Protein AF-A0A7S2T0C3-F1 (afdb_monomer)

Organism: NCBI:txid1764295

Structure (mmCIF, N/CA/C/O backbone):
data_AF-A0A7S2T0C3-F1
#
_entry.id   AF-A0A7S2T0C3-F1
#
loop_
_atom_site.group_PDB
_atom_site.id
_atom_site.type_symbol
_atom_site.label_atom_id
_atom_site.label_alt_id
_atom_site.label_comp_id
_atom_site.label_asym_id
_atom_site.label_entity_id
_atom_site.label_seq_id
_atom_site.pdbx_PDB_ins_code
_atom_site.Cartn_x
_atom_site.Cartn_y
_atom_site.Cartn_z
_atom_site.occupancy
_atom_site.B_iso_or_equiv
_atom_site.auth_seq_id
_atom_site.auth_comp_id
_atom_site.auth_asym_id
_atom_site.auth_atom_id
_atom_site.pdbx_PDB_model_num
ATO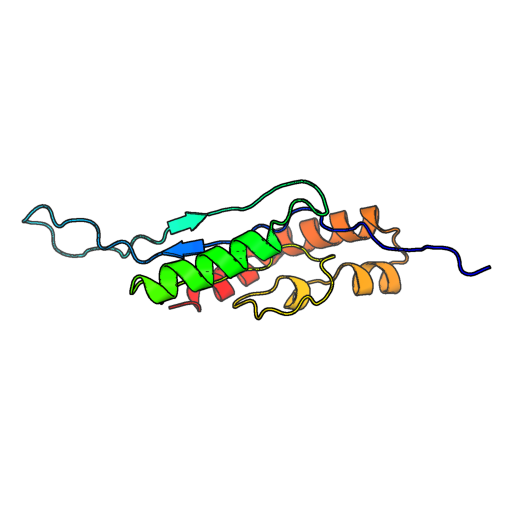M 1 N N . GLY A 1 1 ? 31.437 -11.012 -5.392 1.00 31.27 1 GLY A N 1
ATOM 2 C CA . GLY A 1 1 ? 30.949 -10.700 -4.034 1.00 31.27 1 GLY A CA 1
ATOM 3 C C . GLY A 1 1 ? 29.474 -10.400 -4.142 1.00 31.27 1 GLY A C 1
ATOM 4 O O . GLY A 1 1 ? 29.108 -9.850 -5.174 1.00 31.27 1 GLY A O 1
ATOM 5 N N . PRO A 1 2 ? 28.621 -10.808 -3.191 1.00 35.78 2 PRO A N 1
ATOM 6 C CA . PRO A 1 2 ? 27.202 -10.545 -3.326 1.00 35.78 2 PRO A CA 1
ATOM 7 C C . PRO A 1 2 ? 26.996 -9.053 -3.085 1.00 35.78 2 PRO A C 1
ATOM 9 O O . PRO A 1 2 ? 27.276 -8.529 -2.005 1.00 35.78 2 PRO A O 1
ATOM 12 N N . ASP A 1 3 ? 26.615 -8.374 -4.156 1.00 38.12 3 ASP A N 1
ATOM 13 C CA . ASP A 1 3 ? 26.244 -6.976 -4.136 1.00 38.12 3 ASP A CA 1
ATOM 14 C C . ASP A 1 3 ? 24.972 -6.834 -3.294 1.00 38.12 3 ASP A C 1
ATOM 16 O O . ASP A 1 3 ? 24.018 -7.606 -3.437 1.00 38.12 3 ASP A O 1
ATOM 20 N N . ARG A 1 4 ? 24.996 -5.893 -2.352 1.00 38.12 4 ARG A N 1
ATOM 21 C CA . ARG A 1 4 ? 23.899 -5.611 -1.424 1.00 38.12 4 ARG A CA 1
ATOM 22 C C . ARG A 1 4 ? 22.820 -4.837 -2.180 1.00 38.12 4 ARG A C 1
ATOM 24 O O . ARG A 1 4 ? 22.704 -3.626 -2.036 1.00 38.12 4 ARG A O 1
ATOM 31 N N . GLY A 1 5 ? 22.064 -5.531 -3.020 1.00 38.34 5 GLY A N 1
ATOM 32 C CA . GLY A 1 5 ? 20.936 -4.963 -3.746 1.00 38.34 5 GLY A CA 1
ATOM 33 C C . GLY A 1 5 ? 19.638 -5.108 -2.959 1.00 38.34 5 GLY A C 1
ATOM 34 O O . GLY A 1 5 ? 19.255 -6.223 -2.628 1.00 38.34 5 GLY A O 1
ATOM 35 N N . LEU A 1 6 ? 18.948 -3.979 -2.762 1.00 38.69 6 LEU A N 1
ATOM 36 C CA . LEU A 1 6 ? 17.523 -3.860 -2.405 1.00 38.69 6 LEU A CA 1
ATOM 37 C C . LEU A 1 6 ? 17.173 -3.998 -0.911 1.00 38.69 6 LEU A C 1
ATOM 39 O O . LEU A 1 6 ? 16.444 -4.883 -0.489 1.00 38.69 6 LEU A O 1
ATOM 43 N N . GLY A 1 7 ? 17.631 -3.044 -0.101 1.00 35.03 7 GLY A N 1
ATOM 44 C CA . GLY A 1 7 ? 17.072 -2.785 1.230 1.00 35.03 7 GLY A CA 1
ATOM 45 C C . GLY A 1 7 ? 16.743 -1.305 1.375 1.00 35.03 7 GLY A C 1
ATOM 46 O O . GLY A 1 7 ? 17.509 -0.576 1.998 1.00 35.03 7 GLY A O 1
ATOM 47 N N . GLY A 1 8 ? 15.674 -0.817 0.737 1.00 39.59 8 GLY A N 1
ATOM 48 C CA . GLY A 1 8 ? 15.409 0.627 0.767 1.00 39.59 8 GLY A CA 1
ATOM 49 C C . GLY A 1 8 ? 14.182 1.170 0.041 1.00 39.59 8 GLY A C 1
ATOM 50 O O . GLY A 1 8 ? 14.148 2.369 -0.213 1.00 39.59 8 GLY A O 1
ATOM 51 N N . HIS A 1 9 ? 13.173 0.360 -0.285 1.00 43.56 9 HIS A N 1
ATOM 52 C CA . HIS A 1 9 ? 11.960 0.857 -0.946 1.00 43.56 9 HIS A CA 1
ATOM 53 C C . HIS A 1 9 ? 10.751 0.779 -0.002 1.00 43.56 9 HIS A C 1
ATOM 55 O O . HIS A 1 9 ? 9.870 -0.046 -0.164 1.00 43.56 9 HIS A O 1
ATOM 61 N N . ASP A 1 10 ? 10.722 1.650 1.010 1.00 43.12 10 ASP A N 1
ATOM 62 C CA . ASP A 1 10 ? 9.522 1.926 1.823 1.00 43.12 10 ASP A CA 1
ATOM 63 C C . ASP A 1 10 ? 8.994 3.328 1.435 1.00 43.12 10 ASP A C 1
ATOM 65 O O . ASP A 1 10 ? 8.987 4.272 2.242 1.00 43.12 10 ASP A O 1
ATOM 69 N N . ALA A 1 11 ? 8.608 3.507 0.173 1.00 35.91 11 ALA A N 1
ATOM 70 C CA . ALA A 1 11 ? 8.069 4.769 -0.325 1.00 35.91 11 ALA A CA 1
ATOM 71 C C . ALA A 1 11 ? 6.542 4.799 -0.131 1.00 35.91 11 ALA A C 1
ATOM 73 O O . ALA A 1 11 ? 5.803 4.138 -0.836 1.00 35.91 11 ALA A O 1
ATOM 74 N N . VAL A 1 12 ? 6.080 5.625 0.818 1.00 34.06 12 VAL A N 1
ATOM 75 C CA . VAL A 1 12 ? 4.666 6.023 1.002 1.00 34.06 12 VAL A CA 1
ATOM 76 C C . VAL A 1 12 ? 3.686 4.859 1.252 1.00 34.06 12 VAL A C 1
ATOM 78 O O . VAL A 1 12 ? 2.901 4.469 0.401 1.00 34.06 12 VAL A O 1
ATOM 81 N N . ARG A 1 13 ? 3.630 4.369 2.498 1.00 48.25 13 ARG A N 1
ATOM 82 C CA . ARG A 1 13 ? 2.542 3.482 2.946 1.00 48.25 13 ARG A CA 1
ATOM 83 C C . ARG A 1 13 ? 1.359 4.291 3.455 1.00 48.25 13 ARG A C 1
ATOM 85 O O . ARG A 1 13 ? 1.255 4.488 4.661 1.00 48.25 13 ARG A O 1
ATOM 92 N N . CYS A 1 14 ? 0.468 4.731 2.572 1.00 39.31 14 CYS A N 1
ATOM 93 C CA . CYS A 1 14 ? -0.781 5.373 2.987 1.00 39.31 14 CYS A CA 1
ATOM 94 C C . CYS A 1 14 ? -1.714 4.351 3.670 1.00 39.31 14 CYS A C 1
ATOM 96 O O . CYS A 1 14 ? -2.544 3.729 3.021 1.00 39.31 14 CYS A O 1
ATOM 98 N N . GLY A 1 15 ? -1.574 4.170 4.986 1.00 43.47 15 GLY A N 1
ATOM 99 C CA . GLY A 1 15 ? -2.435 3.294 5.786 1.00 43.47 15 GLY A CA 1
ATOM 100 C C . GLY A 1 15 ? -3.720 3.987 6.224 1.00 43.47 15 GLY A C 1
ATOM 101 O O . GLY A 1 15 ? -3.687 4.697 7.222 1.00 43.47 15 GLY A O 1
ATOM 102 N N . ALA A 1 16 ? -4.828 3.770 5.507 1.00 43.75 16 ALA A N 1
ATOM 103 C CA . ALA A 1 16 ? -6.155 4.297 5.842 1.00 43.75 16 ALA A CA 1
ATOM 104 C C . ALA A 1 16 ? -6.730 3.653 7.110 1.00 43.75 16 ALA A C 1
ATOM 106 O O . ALA A 1 16 ? -7.292 2.570 7.039 1.00 43.75 16 ALA A O 1
ATOM 107 N N . VAL A 1 17 ? -6.640 4.324 8.261 1.00 48.78 17 VAL A N 1
ATOM 108 C CA . VAL A 1 17 ? -7.293 3.873 9.504 1.00 48.78 17 VAL A CA 1
ATOM 109 C C . VAL A 1 17 ? -8.783 4.214 9.465 1.00 48.78 17 VAL A C 1
ATOM 111 O O . VAL A 1 17 ? -9.164 5.363 9.696 1.00 48.78 17 VAL A O 1
ATOM 114 N N . ARG A 1 18 ? -9.638 3.231 9.169 1.00 53.44 18 ARG A N 1
ATOM 115 C CA . ARG A 1 18 ? -11.095 3.408 9.261 1.00 53.44 18 ARG A CA 1
ATOM 116 C C . ARG A 1 18 ? -11.560 3.362 10.712 1.00 53.44 18 ARG A C 1
ATOM 118 O O . ARG A 1 18 ? -11.250 2.421 11.421 1.00 53.44 18 ARG A O 1
ATOM 125 N N . TRP A 1 19 ? -12.352 4.350 11.126 1.00 52.16 19 TRP A N 1
ATOM 126 C CA . TRP A 1 19 ? -12.982 4.400 12.448 1.00 52.16 19 TRP A CA 1
ATOM 127 C C . TRP A 1 19 ? -14.493 4.612 12.360 1.00 52.16 19 TRP A C 1
ATOM 129 O O . TRP A 1 19 ? -14.957 5.482 11.618 1.00 52.16 19 TRP A O 1
ATOM 139 N N . HIS A 1 20 ? -15.261 3.878 13.171 1.00 57.53 20 HIS A N 1
ATOM 140 C CA . HIS A 1 20 ? -16.693 4.120 13.357 1.00 57.53 20 HIS A CA 1
ATOM 141 C C . HIS A 1 20 ? -16.912 5.220 14.401 1.00 57.53 20 HIS A C 1
ATOM 143 O O . HIS A 1 20 ? -16.892 4.981 15.606 1.00 57.53 20 HIS A O 1
ATOM 149 N N . GLY A 1 21 ? -17.139 6.450 13.940 1.00 43.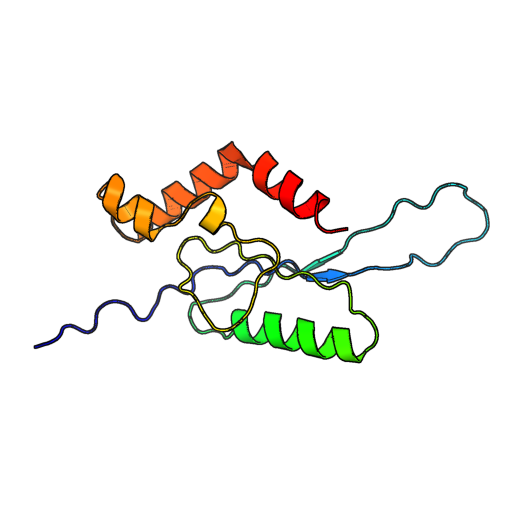62 21 GLY A N 1
ATOM 150 C CA . GLY A 1 21 ? -17.609 7.531 14.800 1.00 43.62 21 GLY A CA 1
ATOM 151 C C . GLY A 1 21 ? -19.134 7.565 14.823 1.00 43.62 21 GLY A C 1
ATOM 152 O O . GLY A 1 21 ? -19.755 7.975 13.844 1.00 43.62 21 GLY A O 1
ATOM 153 N N . THR A 1 22 ? -19.769 7.208 15.942 1.00 44.41 22 THR A N 1
ATOM 154 C CA . THR A 1 22 ? -21.155 7.630 16.181 1.00 44.41 22 THR A CA 1
ATOM 155 C C . THR A 1 22 ? -21.141 9.139 16.416 1.00 44.41 22 THR A C 1
ATOM 157 O O . THR A 1 22 ? -20.831 9.595 17.518 1.00 44.41 22 THR A O 1
ATOM 160 N N . GLY A 1 23 ? -21.445 9.943 15.393 1.00 44.84 23 GLY A N 1
ATOM 161 C CA . GLY A 1 23 ? -21.680 11.374 15.595 1.00 44.84 23 GLY A CA 1
ATOM 162 C C . GLY A 1 23 ? -22.736 11.559 16.691 1.00 44.84 23 GLY A C 1
ATOM 163 O O . GLY A 1 23 ? -23.790 10.915 16.631 1.00 44.84 23 GLY A O 1
ATOM 164 N N . ARG A 1 24 ? -22.449 12.372 17.721 1.00 44.09 24 ARG A N 1
ATOM 165 C CA . ARG A 1 24 ? -23.417 12.669 18.792 1.00 44.09 24 ARG A CA 1
ATOM 166 C C . ARG A 1 24 ? -24.688 13.223 18.162 1.00 44.09 24 ARG A C 1
ATOM 168 O O . ARG A 1 24 ? -24.649 14.100 17.306 1.00 44.09 24 ARG A O 1
ATOM 175 N N . GLU A 1 25 ? -25.813 12.649 18.556 1.00 44.09 25 GLU A N 1
ATOM 176 C CA . GLU A 1 25 ? -27.127 13.046 18.078 1.00 44.09 25 GLU A CA 1
ATOM 177 C C . GLU A 1 25 ? -27.506 14.390 18.704 1.00 44.09 25 GLU A C 1
ATOM 179 O O . GLU A 1 25 ? -27.772 14.471 19.901 1.00 44.09 25 GLU A O 1
ATOM 184 N N . ALA A 1 26 ? -27.540 15.457 17.908 1.00 46.59 26 ALA A N 1
ATOM 185 C CA . ALA A 1 26 ? -28.394 16.583 18.247 1.00 46.59 26 ALA A CA 1
ATOM 186 C C . ALA A 1 26 ? -29.836 16.125 17.980 1.00 46.59 26 ALA A C 1
ATOM 188 O O . ALA A 1 26 ? -30.170 15.776 16.845 1.00 46.59 26 ALA A O 1
ATOM 189 N N . LYS A 1 27 ? -30.659 16.050 19.035 1.00 40.56 27 LYS A N 1
ATOM 190 C CA . LYS A 1 27 ? -32.080 15.663 18.971 1.00 40.56 27 LYS A CA 1
ATOM 191 C C . LYS A 1 27 ? -32.772 16.354 17.782 1.00 40.56 27 LYS A C 1
ATOM 193 O O . LYS A 1 27 ? -32.896 17.573 17.795 1.00 40.56 27 LYS A O 1
ATOM 198 N N . GLY A 1 28 ? -33.257 15.588 16.793 1.00 43.88 28 GLY A N 1
ATOM 199 C CA . GLY A 1 28 ? -34.310 16.072 15.883 1.00 43.88 28 GLY A CA 1
ATOM 200 C C . GLY A 1 28 ? -34.191 15.862 14.364 1.00 43.88 28 GLY A C 1
ATOM 201 O O . GLY A 1 28 ? -35.088 16.329 13.668 1.00 43.88 28 GLY A O 1
ATOM 202 N N . LYS A 1 29 ? -33.185 15.176 13.795 1.00 45.09 29 LYS A N 1
ATOM 203 C CA . LYS A 1 29 ? -33.141 14.920 12.330 1.00 45.09 29 LYS A CA 1
ATOM 204 C C . LYS A 1 29 ? -33.052 13.431 11.974 1.00 45.09 29 LYS A C 1
ATOM 206 O O . LYS A 1 29 ? -32.092 12.757 12.332 1.00 45.09 29 LYS A O 1
ATOM 211 N N . LYS A 1 30 ? -34.062 12.938 11.238 1.00 47.03 30 LYS A N 1
ATOM 212 C CA . LYS A 1 30 ? -34.116 11.589 10.648 1.00 47.03 30 LYS A CA 1
ATOM 213 C C . LYS A 1 30 ? -33.011 11.413 9.596 1.00 47.03 30 LYS A C 1
ATOM 215 O O . LYS A 1 30 ? -32.884 12.248 8.707 1.00 47.03 30 LYS A O 1
ATOM 220 N N . GLY A 1 31 ? -32.285 10.295 9.694 1.00 47.31 31 GLY A N 1
ATOM 221 C CA . GLY A 1 31 ? -31.320 9.806 8.702 1.00 47.31 31 GLY A CA 1
ATOM 222 C C . GLY A 1 31 ? -29.866 10.194 8.987 1.00 47.31 31 GLY A C 1
ATOM 223 O O . GLY A 1 31 ? -29.318 11.065 8.319 1.00 47.31 31 GLY A O 1
ATOM 224 N N . LYS A 1 32 ? -29.210 9.545 9.960 1.00 52.12 32 LYS A N 1
ATOM 225 C CA . LYS A 1 32 ? -27.753 9.672 10.139 1.00 52.12 32 LYS A CA 1
ATOM 226 C C . LYS A 1 32 ? -27.030 8.916 9.022 1.00 52.12 32 LYS A C 1
ATOM 228 O O . LYS A 1 32 ? -26.982 7.691 9.043 1.00 52.12 32 LYS A O 1
ATOM 233 N N . GLY A 1 33 ? -26.432 9.641 8.078 1.00 54.81 33 GLY A N 1
ATOM 234 C CA . GLY A 1 33 ? -25.375 9.085 7.235 1.00 54.81 33 GLY A CA 1
ATOM 235 C C . GLY A 1 33 ? -24.179 8.694 8.105 1.00 54.81 33 GLY A C 1
ATOM 236 O O . GLY A 1 33 ? -23.739 9.475 8.950 1.00 54.81 33 GLY A O 1
ATOM 237 N N . MET A 1 34 ? -23.681 7.471 7.940 1.00 60.81 34 MET A N 1
ATOM 238 C CA . MET A 1 34 ? -22.499 6.982 8.647 1.00 60.81 34 MET A CA 1
ATOM 239 C C . MET A 1 34 ? -21.261 7.754 8.174 1.00 60.81 34 MET A C 1
ATOM 241 O O . MET A 1 34 ? -20.923 7.717 6.992 1.00 60.81 34 MET A O 1
ATOM 245 N N . VAL A 1 35 ? -20.591 8.463 9.086 1.00 68.31 35 VAL A N 1
ATOM 246 C CA . VAL A 1 35 ? -19.353 9.191 8.775 1.00 68.31 35 VAL A CA 1
ATOM 247 C C . VAL A 1 35 ? -18.180 8.222 8.892 1.00 68.31 35 VAL A C 1
ATOM 249 O O . VAL A 1 35 ? -17.959 7.637 9.952 1.00 68.31 35 VAL A O 1
ATOM 252 N N . ARG A 1 36 ? -17.442 8.047 7.792 1.00 72.06 36 ARG A N 1
ATOM 253 C CA . ARG A 1 36 ? -16.193 7.281 7.756 1.00 72.06 36 ARG A CA 1
ATOM 254 C C . ARG A 1 36 ? -15.022 8.233 7.979 1.00 72.06 36 ARG A C 1
ATOM 256 O O . ARG A 1 36 ? -14.970 9.294 7.364 1.00 72.06 36 ARG A O 1
ATOM 263 N N . PHE A 1 37 ? -14.096 7.840 8.842 1.00 79.75 37 PHE A N 1
ATOM 264 C CA . PHE A 1 37 ? -12.823 8.533 9.036 1.00 79.75 37 PHE A CA 1
ATOM 265 C C . PHE A 1 37 ? -11.693 7.719 8.412 1.00 79.75 37 PHE A C 1
ATOM 267 O O . PHE A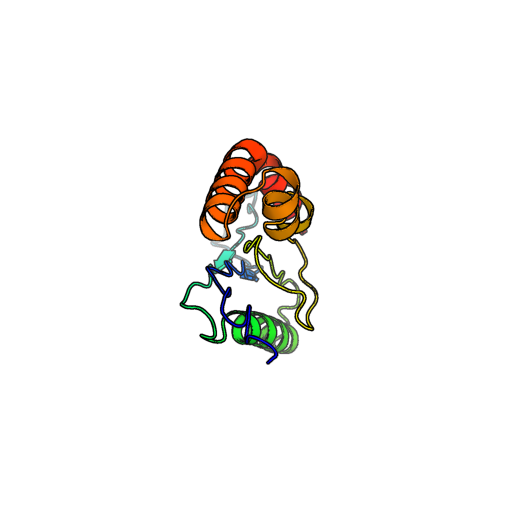 1 37 ? -11.818 6.503 8.305 1.00 79.75 37 PHE A O 1
ATOM 274 N N . GLY A 1 38 ? -10.622 8.393 8.002 1.00 82.38 38 GLY A N 1
ATOM 275 C CA . GLY A 1 38 ? -9.410 7.789 7.459 1.00 82.38 38 GLY A CA 1
ATOM 276 C C . GLY A 1 38 ? -8.192 8.579 7.924 1.00 82.38 38 GLY A C 1
ATOM 277 O O . GLY A 1 38 ? -8.220 9.808 7.915 1.00 82.38 38 GLY A O 1
ATOM 278 N N . GLN A 1 39 ? -7.134 7.889 8.335 1.00 84.25 39 GLN A N 1
ATOM 279 C CA . GLN A 1 39 ? -5.812 8.481 8.556 1.00 84.25 39 GLN A CA 1
ATOM 280 C C . GLN A 1 39 ? -4.923 8.134 7.372 1.00 84.25 39 GLN A C 1
ATOM 282 O O . GLN A 1 39 ? -4.988 7.015 6.906 1.00 84.25 39 GLN A O 1
ATOM 287 N N . VAL A 1 40 ? -4.073 9.036 6.899 1.00 86.81 40 VAL A N 1
ATOM 288 C CA . VAL A 1 40 ? -3.062 8.685 5.897 1.00 86.81 40 VAL A CA 1
ATOM 289 C C . VAL A 1 40 ? -1.695 8.788 6.554 1.00 86.81 40 VAL A C 1
ATOM 291 O O . VAL A 1 40 ? -1.311 9.851 7.035 1.00 86.81 40 VAL A O 1
ATOM 294 N N . VAL A 1 41 ? -0.982 7.666 6.618 1.00 83.38 41 VAL A N 1
ATOM 295 C CA . VAL A 1 41 ? 0.359 7.596 7.207 1.00 83.38 41 VAL A CA 1
ATOM 296 C C . VAL A 1 41 ? 1.389 7.795 6.099 1.00 83.38 41 VAL A C 1
ATOM 298 O O . VAL A 1 41 ? 1.366 7.107 5.090 1.00 83.38 41 VAL A O 1
ATOM 301 N N . VAL A 1 42 ? 2.300 8.749 6.255 1.00 82.19 42 VAL A N 1
ATOM 302 C CA . VAL A 1 42 ? 3.356 9.031 5.269 1.00 82.19 42 VAL A CA 1
ATOM 303 C C . VAL A 1 42 ? 4.683 9.258 5.976 1.00 82.19 42 VAL A C 1
ATOM 305 O O . VAL A 1 42 ? 4.723 9.599 7.154 1.00 82.19 42 VAL A O 1
ATOM 308 N N . GLY A 1 43 ? 5.786 9.032 5.269 1.00 79.12 43 GLY A N 1
ATOM 309 C CA . GLY A 1 43 ? 7.129 9.137 5.833 1.00 79.12 43 GLY A CA 1
ATOM 310 C C . GLY A 1 43 ? 8.170 8.419 4.985 1.00 79.12 43 GLY A C 1
ATOM 311 O O . GLY A 1 43 ? 7.824 7.588 4.139 1.00 79.12 43 GLY A O 1
ATOM 312 N N . ALA A 1 44 ? 9.442 8.725 5.235 1.00 77.12 44 ALA A N 1
ATOM 313 C CA . ALA A 1 44 ? 10.578 8.125 4.538 1.00 77.12 44 ALA A CA 1
ATOM 314 C C . ALA A 1 44 ? 10.652 6.600 4.727 1.00 77.12 44 ALA A C 1
ATOM 316 O O . ALA A 1 44 ? 10.005 6.021 5.613 1.00 77.12 44 ALA A O 1
ATOM 317 N N . ALA A 1 45 ? 11.442 5.946 3.879 1.00 74.50 45 ALA A N 1
ATOM 318 C CA . ALA A 1 45 ? 11.688 4.519 3.988 1.00 74.50 45 ALA A CA 1
ATOM 319 C C . ALA A 1 45 ? 12.274 4.146 5.361 1.00 74.50 45 ALA A C 1
ATOM 321 O O . ALA A 1 45 ? 13.087 4.893 5.899 1.00 74.50 45 ALA A O 1
ATOM 322 N N . GLY A 1 46 ? 11.816 3.047 5.973 1.00 74.81 46 GLY A N 1
ATOM 323 C CA . GLY A 1 46 ? 12.276 2.637 7.304 1.00 74.81 46 GLY A CA 1
ATOM 324 C C . GLY A 1 46 ? 11.766 3.472 8.490 1.00 74.81 46 GLY A C 1
ATOM 325 O O . GLY A 1 46 ? 12.063 3.133 9.629 1.00 74.81 46 GLY A O 1
ATOM 326 N N . ALA A 1 47 ? 10.940 4.508 8.283 1.00 82.19 47 ALA A N 1
ATOM 327 C CA . ALA A 1 47 ? 10.404 5.344 9.373 1.00 82.19 47 ALA A CA 1
ATOM 328 C C . ALA A 1 47 ? 9.393 4.633 10.309 1.00 82.19 47 ALA A C 1
ATOM 330 O O . ALA A 1 47 ? 8.832 5.261 11.201 1.00 82.19 47 ALA A O 1
ATOM 331 N N . GLY A 1 48 ? 9.109 3.342 10.094 1.00 80.38 48 GLY A N 1
ATOM 332 C CA . GLY A 1 48 ? 8.218 2.557 10.956 1.00 80.38 48 GLY A CA 1
ATOM 333 C C . GLY A 1 48 ? 6.718 2.707 10.673 1.00 80.38 48 GLY A C 1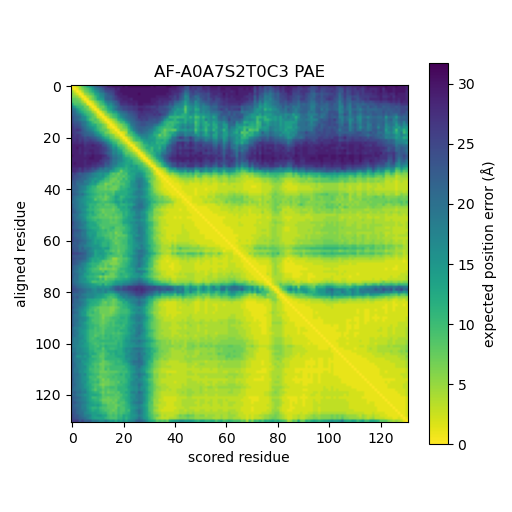
ATOM 334 O O . GLY A 1 48 ? 5.909 2.295 11.499 1.00 80.38 48 GLY A O 1
ATOM 335 N N . LYS A 1 49 ? 6.323 3.247 9.509 1.00 82.31 49 LYS A N 1
ATOM 336 C CA . LYS A 1 49 ? 4.909 3.433 9.098 1.00 82.31 49 LYS A CA 1
ATOM 337 C C . LYS A 1 49 ? 4.073 2.160 9.268 1.00 82.31 49 LYS A C 1
ATOM 339 O O . LYS A 1 49 ? 2.975 2.178 9.807 1.00 82.31 49 LYS A O 1
ATOM 344 N N . THR A 1 50 ? 4.641 1.042 8.842 1.00 78.44 50 THR A N 1
ATOM 345 C CA . THR A 1 50 ? 4.069 -0.300 8.943 1.00 78.44 50 THR A CA 1
ATOM 346 C C . THR A 1 50 ? 3.798 -0.712 10.379 1.00 78.44 50 THR A C 1
ATOM 348 O O . THR A 1 50 ? 2.692 -1.117 10.731 1.00 78.44 50 THR A O 1
ATOM 351 N N . THR A 1 51 ? 4.823 -0.571 11.218 1.00 84.50 51 THR A N 1
ATOM 352 C CA . THR A 1 51 ? 4.777 -0.887 12.643 1.00 84.50 51 THR A CA 1
ATOM 353 C C . THR A 1 51 ? 3.737 -0.026 13.344 1.00 84.50 51 THR A C 1
ATOM 355 O O . THR A 1 51 ? 2.979 -0.533 14.167 1.00 84.50 51 THR A O 1
ATOM 358 N N . TYR A 1 52 ? 3.648 1.252 12.968 1.00 86.31 52 TYR A N 1
ATOM 359 C CA . TYR A 1 52 ? 2.622 2.164 13.454 1.00 86.31 52 TYR A CA 1
ATOM 360 C C . TYR A 1 52 ? 1.211 1.674 13.104 1.00 86.31 52 TYR A C 1
ATOM 362 O O . TYR A 1 52 ? 0.394 1.519 14.009 1.00 86.31 52 TYR A O 1
ATOM 370 N N . CYS A 1 53 ? 0.929 1.365 11.832 1.00 82.69 53 CYS A N 1
ATOM 371 C CA . CYS A 1 53 ? -0.390 0.878 11.409 1.00 82.69 53 CYS A CA 1
ATOM 372 C C . CYS A 1 53 ? -0.807 -0.392 12.170 1.00 82.69 53 CYS A C 1
ATOM 374 O O . CYS A 1 53 ? -1.938 -0.476 12.652 1.00 82.69 53 CYS A O 1
ATOM 376 N N . ASN A 1 54 ? 0.112 -1.350 12.332 1.00 82.44 54 ASN A N 1
ATOM 377 C CA . ASN A 1 54 ? -0.154 -2.581 13.078 1.00 82.44 54 ASN A CA 1
ATOM 378 C C . ASN A 1 54 ? -0.401 -2.310 14.576 1.00 82.44 54 ASN A C 1
ATOM 380 O O . ASN A 1 54 ? -1.359 -2.820 15.156 1.00 82.44 54 ASN A O 1
ATOM 384 N N . GLY A 1 55 ? 0.420 -1.457 15.196 1.00 86.06 55 GLY A N 1
ATOM 385 C CA . GLY A 1 55 ? 0.275 -1.077 16.603 1.00 86.06 55 GLY A CA 1
ATOM 386 C C . GLY A 1 55 ? -1.040 -0.350 16.889 1.00 86.06 55 GLY A C 1
ATOM 387 O O . GLY A 1 55 ? -1.713 -0.665 17.868 1.00 86.06 55 GLY A O 1
ATOM 388 N N . VAL A 1 56 ? -1.450 0.566 16.006 1.00 86.31 56 VAL A N 1
ATOM 389 C CA . VAL A 1 56 ? -2.736 1.272 16.106 1.00 86.31 56 VAL A CA 1
ATOM 390 C C . VAL A 1 56 ? -3.911 0.304 15.939 1.00 86.31 56 VAL A C 1
ATOM 392 O O . VAL A 1 56 ? -4.842 0.360 16.742 1.00 86.31 56 VAL A O 1
ATOM 395 N N . LYS A 1 57 ? -3.858 -0.625 14.968 1.00 83.12 57 LYS A N 1
ATOM 396 C CA . LYS A 1 57 ? -4.880 -1.681 14.804 1.00 83.12 57 LYS A CA 1
ATOM 397 C C . LYS A 1 57 ? -5.030 -2.510 16.071 1.00 83.12 57 LYS A C 1
ATOM 399 O O . LYS A 1 57 ? -6.149 -2.686 16.556 1.00 83.12 57 LYS A O 1
ATOM 404 N N . HIS A 1 58 ? -3.916 -2.958 16.639 1.00 85.69 58 HIS A N 1
ATOM 405 C CA . HIS A 1 58 ? -3.921 -3.749 17.863 1.00 85.69 58 HIS A CA 1
ATOM 406 C C . HIS A 1 58 ? -4.475 -2.964 19.063 1.00 85.69 58 HIS A C 1
ATOM 408 O O . HIS A 1 58 ? -5.412 -3.424 19.714 1.00 85.69 58 HIS A O 1
ATOM 414 N N . LEU A 1 59 ? -3.960 -1.757 19.317 1.00 89.00 59 LEU A N 1
ATOM 415 C CA . LEU A 1 59 ? -4.367 -0.926 20.452 1.00 89.00 59 LEU A CA 1
ATOM 416 C C . LEU A 1 59 ? -5.860 -0.577 20.408 1.00 89.00 59 LEU A C 1
ATOM 418 O O . LEU A 1 59 ? -6.570 -0.771 21.391 1.00 89.00 59 LEU A O 1
ATOM 422 N N . LEU A 1 60 ? -6.357 -0.096 19.267 1.00 85.69 60 LEU A N 1
ATOM 423 C CA . LEU A 1 60 ? -7.755 0.322 19.143 1.00 85.69 60 LEU A CA 1
ATOM 424 C C . LEU A 1 60 ? -8.720 -0.867 19.217 1.00 85.69 60 LEU A C 1
ATOM 426 O O . LEU A 1 60 ? -9.816 -0.734 19.764 1.00 85.69 60 LEU A O 1
ATOM 430 N N . SER A 1 61 ? -8.294 -2.044 18.749 1.00 84.56 61 SER A N 1
ATOM 431 C CA . SER A 1 61 ? -9.057 -3.282 18.936 1.00 84.56 61 SER A CA 1
ATOM 432 C C . SER A 1 61 ? -9.222 -3.621 20.421 1.00 84.56 61 SER A C 1
ATOM 434 O O . SER A 1 61 ? -10.327 -3.956 20.846 1.00 84.56 61 SER A O 1
ATOM 436 N N . LEU A 1 62 ? -8.162 -3.463 21.225 1.00 88.75 62 LEU A N 1
ATOM 437 C CA . LEU A 1 62 ? -8.214 -3.662 22.680 1.00 88.75 62 LEU A CA 1
ATOM 438 C C . LEU A 1 62 ? -9.103 -2.629 23.392 1.00 88.75 62 LEU A C 1
ATOM 440 O O . LEU A 1 62 ? -9.733 -2.953 24.394 1.00 88.75 62 LEU A O 1
ATOM 444 N N . GLU A 1 63 ? -9.215 -1.410 22.861 1.00 87.88 63 GLU A N 1
ATOM 445 C CA . GLU A 1 63 ? -10.106 -0.361 23.386 1.00 87.88 63 GLU A CA 1
ATOM 446 C C . GLU A 1 63 ? -11.586 -0.527 22.979 1.00 87.88 63 GLU A C 1
ATOM 448 O O . GLU A 1 63 ? -12.397 0.384 23.172 1.00 87.88 63 GLU A O 1
ATOM 453 N N . GLY A 1 64 ? -11.965 -1.662 22.386 1.00 83.62 64 GLY A N 1
ATOM 454 C CA . GLY A 1 64 ? -13.343 -1.912 21.954 1.00 83.62 64 GLY A CA 1
ATOM 455 C C . GLY A 1 64 ? -13.722 -1.187 20.660 1.00 83.62 64 GLY A C 1
ATOM 456 O O . GLY A 1 64 ? -14.905 -0.963 20.398 1.00 83.62 64 GLY A O 1
ATOM 457 N N . ARG A 1 65 ? -12.734 -0.829 19.831 1.00 81.31 65 ARG A N 1
ATOM 458 C CA . ARG A 1 65 ? -12.925 -0.272 18.482 1.00 81.31 65 ARG A CA 1
ATOM 459 C C . ARG A 1 65 ? -12.382 -1.238 17.413 1.00 81.31 65 ARG A C 1
ATOM 461 O O . ARG A 1 65 ? -11.412 -0.911 16.733 1.00 81.31 65 ARG A O 1
ATOM 468 N N . PRO A 1 66 ? -12.998 -2.424 17.237 1.00 75.38 66 PRO A N 1
ATOM 469 C CA . PRO A 1 66 ? -12.461 -3.486 16.380 1.00 75.38 66 PRO A CA 1
ATOM 470 C C . PRO A 1 66 ? -12.625 -3.221 14.877 1.00 75.38 66 PRO A C 1
ATOM 472 O O . PRO A 1 66 ? -11.974 -3.869 14.067 1.00 75.38 66 PRO A O 1
ATOM 475 N N . ASN A 1 67 ? -13.485 -2.276 14.484 1.00 80.50 67 ASN A N 1
ATOM 476 C CA . ASN A 1 67 ? -13.788 -1.994 13.079 1.00 80.50 67 ASN A CA 1
ATOM 477 C C . ASN A 1 67 ? -12.722 -1.089 12.436 1.00 80.50 67 ASN A C 1
ATOM 479 O O . ASN A 1 67 ? -13.039 -0.008 11.925 1.00 80.50 67 ASN A O 1
ATOM 483 N N . LEU A 1 68 ? -11.466 -1.526 12.517 1.00 80.75 68 LEU A N 1
ATOM 484 C CA . LEU A 1 68 ? -10.299 -0.862 11.965 1.00 80.75 68 LEU A CA 1
ATOM 485 C C . LEU A 1 68 ? -9.752 -1.680 10.802 1.00 80.75 68 LEU A C 1
ATOM 487 O O . LEU A 1 68 ? -9.389 -2.843 10.964 1.00 80.75 68 LEU A O 1
ATOM 491 N N . PHE A 1 69 ? -9.649 -1.040 9.647 1.00 85.75 69 PHE A N 1
ATOM 492 C CA . PHE A 1 69 ? -9.117 -1.658 8.443 1.00 85.75 69 PHE A CA 1
ATOM 493 C C . PHE A 1 69 ? -7.777 -1.013 8.106 1.00 85.75 69 PHE A C 1
ATOM 495 O O . PHE A 1 69 ? -7.582 0.171 8.375 1.00 85.75 69 PHE A O 1
ATOM 502 N N . VAL A 1 70 ? -6.852 -1.791 7.559 1.00 85.25 70 VAL A N 1
ATOM 503 C CA . VAL A 1 70 ? -5.535 -1.351 7.110 1.00 85.25 70 VAL A CA 1
ATOM 504 C C . VAL A 1 70 ? -5.474 -1.532 5.608 1.00 85.25 70 VAL A C 1
ATOM 506 O O . VAL A 1 70 ? -5.652 -2.628 5.089 1.00 85.25 70 VAL A O 1
ATOM 509 N N . VAL A 1 71 ? -5.212 -0.433 4.916 1.00 87.69 71 VAL A N 1
ATOM 510 C CA . VAL A 1 71 ? -5.123 -0.397 3.459 1.00 87.69 71 VAL A CA 1
ATOM 511 C C . VAL A 1 71 ? -3.668 -0.174 3.082 1.00 87.69 71 VAL A C 1
ATOM 513 O O . VAL A 1 71 ? -3.063 0.793 3.544 1.00 87.69 71 VAL A O 1
ATOM 516 N N . ASN A 1 72 ? -3.098 -1.054 2.267 1.00 87.19 72 ASN A N 1
ATOM 517 C CA . ASN A 1 72 ? -1.804 -0.820 1.649 1.00 87.19 72 ASN A CA 1
ATOM 518 C C . ASN A 1 72 ? -1.984 -0.103 0.307 1.00 87.19 72 ASN A C 1
ATOM 520 O O . ASN A 1 72 ? -2.668 -0.596 -0.586 1.00 87.19 72 ASN A O 1
ATOM 524 N N . LEU A 1 73 ? -1.328 1.047 0.164 1.00 89.19 73 LEU A N 1
ATOM 525 C CA . LEU A 1 73 ? -1.300 1.844 -1.066 1.00 89.19 73 LEU A CA 1
ATOM 526 C C . LEU A 1 73 ? 0.112 1.956 -1.665 1.00 89.19 73 LEU A C 1
ATOM 528 O O . LEU A 1 73 ? 0.321 2.744 -2.582 1.00 89.19 73 LEU A O 1
ATOM 532 N N . ASP A 1 74 ? 1.076 1.182 -1.157 1.00 87.50 74 ASP A N 1
ATOM 533 C CA . ASP A 1 74 ? 2.442 1.131 -1.680 1.00 87.50 74 ASP A CA 1
ATOM 534 C C . ASP A 1 74 ? 2.612 -0.078 -2.631 1.00 87.50 74 ASP A C 1
ATOM 536 O O . ASP A 1 7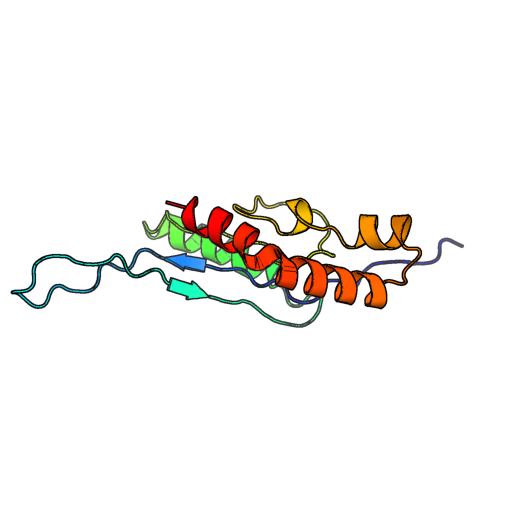4 ? 2.657 -1.227 -2.160 1.00 87.50 74 ASP A O 1
ATOM 540 N N . PRO A 1 75 ? 2.730 0.147 -3.957 1.00 90.06 75 PRO A N 1
ATOM 541 C CA . PRO A 1 75 ? 2.856 -0.921 -4.951 1.00 90.06 75 PRO A CA 1
ATOM 542 C C . PRO A 1 75 ? 4.242 -1.588 -4.963 1.00 90.06 75 PRO A C 1
ATOM 544 O O . PRO A 1 75 ? 4.396 -2.647 -5.579 1.00 90.06 75 PRO A O 1
ATOM 547 N N . ALA A 1 76 ? 5.247 -0.994 -4.309 1.00 88.88 76 ALA A N 1
ATOM 548 C CA . ALA A 1 76 ? 6.598 -1.549 -4.188 1.00 88.88 76 ALA A CA 1
ATOM 549 C C . ALA A 1 76 ? 6.861 -2.221 -2.837 1.00 88.88 76 ALA A C 1
ATOM 551 O O . ALA A 1 76 ? 7.954 -2.743 -2.618 1.00 88.88 76 ALA A O 1
ATOM 552 N N . SER A 1 77 ? 5.872 -2.239 -1.942 1.00 81.75 77 SER A N 1
ATOM 553 C CA . SER A 1 77 ? 6.028 -2.877 -0.642 1.00 81.75 77 SER A CA 1
ATOM 554 C C . SER A 1 77 ? 6.269 -4.386 -0.771 1.00 81.75 77 SER A C 1
ATOM 556 O O . SER A 1 77 ? 5.556 -5.114 -1.472 1.00 81.75 77 SER A O 1
ATOM 558 N N . GLU A 1 78 ? 7.276 -4.877 -0.053 1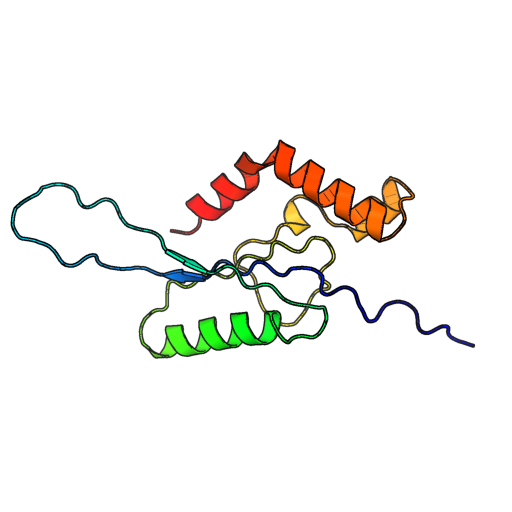.00 74.75 78 GLU A N 1
ATOM 559 C CA . GLU A 1 78 ? 7.507 -6.311 0.111 1.00 74.75 78 GLU A CA 1
ATOM 560 C C . GLU A 1 78 ? 6.565 -6.886 1.179 1.00 74.75 78 GLU A C 1
ATOM 562 O O . GLU A 1 78 ? 6.044 -6.161 2.027 1.00 74.75 78 GLU A O 1
ATOM 567 N N . ASN A 1 79 ? 6.280 -8.190 1.129 1.00 59.09 79 ASN A N 1
ATOM 568 C CA . ASN A 1 79 ? 5.406 -8.819 2.120 1.00 59.09 79 ASN A CA 1
ATOM 569 C C . ASN A 1 79 ? 6.069 -8.799 3.500 1.00 59.09 79 ASN A C 1
ATOM 571 O O . ASN A 1 79 ? 6.989 -9.566 3.772 1.00 59.09 79 ASN A O 1
ATOM 575 N N . TYR A 1 80 ? 5.560 -7.940 4.381 1.00 57.94 80 TYR A N 1
ATOM 576 C CA . TYR A 1 80 ? 5.883 -7.942 5.803 1.00 57.94 80 TYR A CA 1
ATOM 577 C C . TYR A 1 80 ? 4.724 -8.556 6.592 1.00 57.94 80 TYR A C 1
ATOM 579 O O . TYR A 1 80 ? 3.579 -8.509 6.160 1.00 57.94 80 TYR A O 1
ATOM 587 N N . ALA A 1 81 ? 5.057 -9.132 7.744 1.00 57.16 81 ALA A N 1
ATOM 588 C CA . ALA A 1 81 ? 4.263 -10.005 8.611 1.00 57.16 81 ALA A CA 1
ATOM 589 C C . ALA A 1 81 ? 2.966 -9.414 9.228 1.00 57.16 81 ALA A C 1
ATOM 591 O O . ALA A 1 81 ? 2.765 -9.508 10.439 1.00 57.16 81 ALA A O 1
ATOM 592 N N . TYR A 1 82 ? 2.087 -8.795 8.438 1.00 62.88 82 TYR A N 1
ATOM 593 C CA . TYR A 1 82 ? 0.751 -8.379 8.871 1.00 62.88 82 TYR A CA 1
ATOM 594 C C . TYR A 1 82 ? -0.239 -8.387 7.699 1.00 62.88 82 TYR A C 1
ATOM 596 O O . TYR A 1 82 ? 0.112 -8.054 6.568 1.00 62.88 82 TYR A O 1
ATOM 604 N N . GLU A 1 83 ? -1.487 -8.762 7.978 1.00 72.44 83 GLU A N 1
ATOM 605 C CA . GLU A 1 83 ? -2.554 -8.791 6.978 1.00 72.44 83 GLU A CA 1
ATOM 606 C C . GLU A 1 83 ? -3.140 -7.389 6.760 1.00 72.44 83 GLU A C 1
ATOM 608 O O . GLU A 1 83 ? -3.551 -6.707 7.707 1.00 72.44 83 GLU A O 1
ATOM 613 N N . CYS A 1 84 ? -3.164 -6.965 5.495 1.00 83.88 84 CYS A N 1
ATOM 614 C CA . CYS A 1 84 ? -3.896 -5.785 5.045 1.00 83.88 84 CYS A CA 1
ATOM 615 C C . CYS A 1 84 ? -5.299 -6.202 4.594 1.00 83.88 84 CYS A C 1
ATOM 617 O O . CYS A 1 84 ? -5.478 -7.269 4.016 1.00 83.88 84 CYS A O 1
ATOM 619 N N . ASP A 1 85 ? -6.282 -5.341 4.836 1.00 88.19 85 ASP A N 1
ATOM 620 C CA . ASP A 1 85 ? -7.675 -5.560 4.443 1.00 88.19 85 ASP A CA 1
ATOM 621 C C . ASP A 1 85 ? -7.913 -5.201 2.964 1.00 88.19 85 ASP A C 1
ATOM 623 O O . ASP A 1 85 ? -8.810 -5.742 2.326 1.00 88.19 85 ASP A O 1
ATOM 627 N N . VAL A 1 86 ? -7.108 -4.284 2.417 1.00 89.75 86 VAL A N 1
ATOM 628 C CA . VAL A 1 86 ? -7.056 -3.940 0.988 1.00 89.75 86 VAL A CA 1
ATOM 629 C C . VAL A 1 86 ? -5.601 -3.706 0.614 1.00 89.75 86 VAL A C 1
ATOM 631 O O . VAL A 1 86 ? -4.882 -3.029 1.355 1.00 89.75 86 VAL A O 1
ATOM 634 N N . ASP A 1 87 ? -5.174 -4.213 -0.538 1.00 90.62 87 ASP A N 1
ATOM 635 C CA . ASP A 1 87 ? -3.801 -4.076 -1.008 1.00 90.62 87 ASP A CA 1
ATOM 636 C C . ASP A 1 87 ? -3.742 -3.665 -2.480 1.00 90.62 87 ASP A C 1
ATOM 638 O O . ASP A 1 87 ? -4.184 -4.394 -3.362 1.00 90.62 87 ASP A O 1
ATOM 642 N N . VAL A 1 88 ? -3.155 -2.500 -2.767 1.00 92.12 88 VAL A N 1
ATOM 643 C CA . VAL A 1 88 ? -2.994 -2.009 -4.145 1.00 92.12 88 VAL A CA 1
ATOM 644 C C . VAL A 1 88 ? -2.217 -2.976 -5.042 1.00 92.12 88 VAL A C 1
ATOM 646 O O . VAL A 1 88 ? -2.375 -2.934 -6.259 1.00 92.12 88 VAL A O 1
ATOM 649 N N . ARG A 1 89 ? -1.410 -3.875 -4.470 1.00 91.69 89 ARG A N 1
ATOM 650 C CA . ARG A 1 89 ? -0.648 -4.875 -5.229 1.00 91.69 89 ARG A CA 1
ATOM 651 C C . ARG A 1 89 ? -1.543 -5.898 -5.929 1.00 91.69 89 ARG A C 1
ATOM 653 O O . ARG A 1 89 ? -1.101 -6.465 -6.925 1.00 91.69 89 ARG A O 1
ATOM 660 N N . ASP A 1 90 ? -2.786 -6.066 -5.473 1.00 93.50 90 ASP A N 1
ATOM 661 C CA . ASP A 1 90 ? -3.805 -6.873 -6.158 1.00 93.50 90 ASP A CA 1
ATOM 662 C C . ASP A 1 90 ? -4.284 -6.213 -7.464 1.00 93.50 90 ASP A C 1
ATOM 664 O O . ASP A 1 90 ? -4.782 -6.892 -8.361 1.00 93.50 90 ASP A O 1
ATOM 668 N N . LEU A 1 91 ? -4.129 -4.889 -7.581 1.00 95.75 91 LEU A N 1
ATOM 669 C CA . LEU A 1 91 ? -4.399 -4.124 -8.798 1.00 95.75 91 LEU A CA 1
ATOM 670 C C . LEU A 1 91 ? -3.137 -3.970 -9.656 1.00 95.75 91 LEU A C 1
ATOM 672 O O . LEU A 1 91 ? -3.184 -4.188 -10.866 1.00 95.75 91 LEU A O 1
ATOM 676 N N . VAL A 1 92 ? -2.027 -3.540 -9.050 1.00 95.25 92 VAL A N 1
ATOM 677 C CA . VAL A 1 92 ? -0.764 -3.280 -9.748 1.00 95.25 92 VAL A CA 1
ATOM 678 C C . VAL A 1 92 ? 0.437 -3.421 -8.808 1.00 95.25 92 VAL A C 1
ATOM 680 O O . VAL A 1 92 ? 0.508 -2.799 -7.749 1.00 95.25 92 VAL A O 1
ATOM 683 N N . CYS A 1 93 ? 1.424 -4.225 -9.211 1.00 93.75 93 CYS A N 1
ATOM 684 C CA . CYS A 1 93 ? 2.650 -4.468 -8.447 1.00 93.75 93 CYS A CA 1
ATOM 685 C C . CYS A 1 93 ? 3.875 -3.906 -9.178 1.00 93.75 93 CYS A C 1
ATOM 687 O O . CYS A 1 93 ? 4.118 -4.239 -10.340 1.00 93.75 93 CYS A O 1
ATOM 689 N N . ALA A 1 94 ? 4.691 -3.110 -8.478 1.00 93.69 94 ALA A N 1
ATOM 690 C CA . ALA A 1 94 ? 5.861 -2.462 -9.068 1.00 93.69 94 ALA A CA 1
ATOM 691 C C . ALA A 1 94 ? 6.882 -3.474 -9.607 1.00 93.69 94 ALA A C 1
ATOM 693 O O . ALA A 1 94 ? 7.431 -3.259 -10.682 1.00 93.69 94 ALA A O 1
ATOM 694 N N . ARG A 1 95 ? 7.100 -4.603 -8.915 1.00 92.75 95 ARG A N 1
ATOM 695 C CA . ARG A 1 95 ? 8.025 -5.655 -9.373 1.00 92.75 95 ARG A CA 1
ATOM 696 C C . ARG A 1 95 ? 7.590 -6.242 -10.717 1.00 92.75 95 ARG A C 1
ATOM 698 O O . ARG A 1 95 ? 8.391 -6.285 -11.644 1.00 92.75 95 ARG A O 1
ATOM 705 N N . THR A 1 96 ? 6.320 -6.628 -10.837 1.00 94.12 96 THR A N 1
ATOM 706 C CA . THR A 1 96 ? 5.764 -7.166 -12.088 1.00 94.12 96 THR A CA 1
ATOM 707 C C . THR A 1 96 ? 5.879 -6.145 -13.220 1.00 94.12 96 THR A C 1
ATOM 709 O O . THR A 1 96 ? 6.344 -6.473 -14.307 1.00 94.12 96 THR A O 1
ATOM 712 N N . VAL A 1 97 ? 5.571 -4.874 -12.942 1.00 96.00 97 VAL A N 1
ATOM 713 C CA . VAL A 1 97 ? 5.704 -3.782 -13.918 1.00 96.00 97 VAL A CA 1
ATOM 714 C C . VAL A 1 97 ? 7.159 -3.580 -14.370 1.00 96.00 97 VAL A C 1
ATOM 716 O O . VAL A 1 97 ? 7.399 -3.385 -15.562 1.00 96.00 97 VAL A O 1
ATOM 719 N N . GLN A 1 98 ? 8.144 -3.645 -13.463 1.00 95.19 98 GLN A N 1
ATOM 720 C CA . GLN A 1 98 ? 9.570 -3.569 -13.833 1.00 95.19 98 GLN A CA 1
ATOM 721 C C . GLN A 1 98 ? 9.953 -4.691 -14.799 1.00 95.19 98 GLN A C 1
ATOM 723 O O . GLN A 1 98 ? 10.626 -4.445 -15.802 1.00 95.19 98 GLN A O 1
ATOM 728 N N . GLU A 1 99 ? 9.521 -5.917 -14.506 1.00 95.56 99 GLU A N 1
ATOM 729 C CA . GLU A 1 99 ? 9.869 -7.107 -15.281 1.00 95.56 99 GLU A CA 1
ATOM 730 C C . GLU A 1 99 ? 9.221 -7.112 -16.674 1.00 95.56 99 GLU A C 1
ATOM 732 O O . GLU A 1 99 ? 9.908 -7.412 -17.663 1.00 95.56 99 GLU A O 1
ATOM 737 N N . GLU A 1 100 ? 7.939 -6.744 -16.755 1.00 96.62 100 GLU A N 1
ATOM 738 C CA . GLU A 1 100 ? 7.143 -6.726 -17.988 1.00 96.62 100 GLU A CA 1
ATOM 739 C C . GLU A 1 100 ? 7.524 -5.565 -18.911 1.00 96.62 100 GLU A C 1
ATOM 741 O O . GLU A 1 100 ? 7.813 -5.780 -20.089 1.00 96.62 100 GLU A O 1
ATOM 746 N N . TYR A 1 101 ? 7.594 -4.344 -18.375 1.00 95.75 101 TYR A N 1
ATOM 747 C CA . TYR A 1 101 ? 7.831 -3.130 -19.165 1.00 95.75 101 TYR A CA 1
ATOM 748 C C . TYR A 1 101 ? 9.310 -2.726 -19.234 1.00 95.75 101 TYR A C 1
ATOM 750 O O . TYR A 1 101 ? 9.639 -1.695 -19.820 1.00 95.75 101 TYR A O 1
ATOM 758 N N . LYS A 1 102 ? 10.216 -3.521 -18.643 1.00 95.75 102 LYS A N 1
ATOM 759 C CA . LYS A 1 102 ? 11.666 -3.242 -18.565 1.00 95.75 102 LYS A CA 1
ATOM 760 C C . LYS A 1 102 ? 11.974 -1.862 -17.977 1.00 95.75 102 LYS A C 1
ATOM 762 O O . LYS A 1 102 ? 12.925 -1.193 -18.382 1.00 95.75 102 LYS A O 1
ATOM 767 N N . LEU A 1 103 ? 11.161 -1.438 -17.012 1.00 94.75 103 LEU A N 1
ATOM 768 C CA . LEU A 1 103 ? 11.318 -0.160 -16.329 1.00 94.75 103 LEU A CA 1
ATOM 769 C C . LEU A 1 103 ? 12.285 -0.293 -15.152 1.00 94.75 103 LEU A C 1
ATOM 771 O O . LEU A 1 103 ? 12.323 -1.309 -14.464 1.00 94.75 103 LEU A O 1
ATOM 775 N N . GLY A 1 104 ? 13.038 0.775 -14.884 1.00 92.94 104 GLY A N 1
ATOM 776 C CA . GLY A 1 10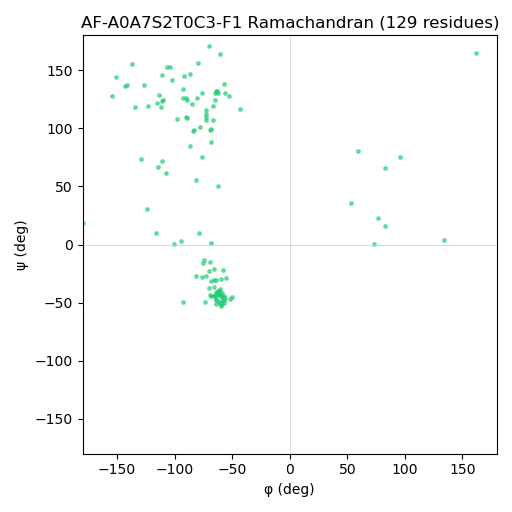4 ? 13.789 0.894 -13.635 1.00 92.94 104 GLY A CA 1
ATOM 777 C C . GLY A 1 104 ? 12.867 1.106 -12.422 1.00 92.94 104 GLY A C 1
ATOM 778 O O . GLY A 1 104 ? 11.679 1.405 -12.596 1.00 92.94 104 GLY A O 1
ATOM 779 N N . PRO A 1 105 ? 13.406 1.049 -11.188 1.00 87.69 105 PRO A N 1
ATOM 780 C CA . PRO A 1 105 ? 12.612 1.128 -9.959 1.00 87.69 105 PRO A CA 1
ATOM 781 C C . PRO A 1 105 ? 11.668 2.334 -9.907 1.00 87.69 105 PRO A C 1
ATOM 783 O O . PRO A 1 105 ? 10.471 2.187 -9.675 1.00 87.69 105 PRO A O 1
ATOM 786 N N . ASN A 1 106 ? 12.172 3.522 -10.242 1.00 90.69 106 ASN A N 1
ATOM 787 C CA . ASN A 1 106 ? 11.364 4.743 -10.239 1.00 90.69 106 ASN A CA 1
ATOM 788 C C . ASN A 1 106 ? 10.325 4.768 -11.370 1.00 90.69 106 ASN A C 1
ATOM 790 O O . ASN A 1 106 ? 9.207 5.223 -11.154 1.00 90.69 106 ASN A O 1
ATOM 794 N N . GLY A 1 107 ? 10.672 4.260 -12.557 1.00 94.62 107 GLY A N 1
ATOM 795 C CA . GLY A 1 107 ? 9.752 4.225 -13.698 1.00 94.62 107 GLY A CA 1
ATOM 796 C C . GLY A 1 107 ? 8.545 3.332 -13.423 1.00 94.62 107 GLY A C 1
ATOM 797 O O . GLY A 1 107 ? 7.414 3.713 -13.705 1.00 94.62 107 GLY A O 1
ATOM 798 N N . SER A 1 108 ? 8.775 2.184 -12.784 1.00 95.19 108 SER A N 1
ATOM 799 C CA . SER A 1 108 ? 7.685 1.293 -12.384 1.00 95.19 108 SER A CA 1
ATOM 800 C C . SER A 1 108 ? 6.765 1.893 -11.325 1.00 95.19 108 SER A C 1
ATOM 802 O O . SER A 1 108 ? 5.560 1.696 -11.398 1.00 95.19 108 SER A O 1
ATOM 804 N N . LEU A 1 109 ? 7.306 2.665 -10.376 1.00 92.75 109 LEU A N 1
ATOM 805 C CA . LEU A 1 109 ? 6.505 3.356 -9.366 1.00 92.75 109 LEU A CA 1
ATOM 806 C C . LEU A 1 109 ? 5.582 4.395 -10.002 1.00 92.75 109 LEU A C 1
ATOM 808 O O . LEU A 1 109 ? 4.397 4.414 -9.685 1.00 92.75 109 LEU A O 1
ATOM 812 N N . VAL A 1 110 ? 6.108 5.222 -10.912 1.00 94.94 110 VAL A N 1
ATOM 813 C CA . VAL A 1 110 ? 5.302 6.210 -11.649 1.00 94.94 110 VAL A CA 1
ATOM 814 C C . VAL A 1 110 ? 4.186 5.508 -12.417 1.00 94.94 110 VAL A C 1
ATOM 816 O O . VAL A 1 110 ? 3.024 5.862 -12.244 1.00 94.94 110 VAL A O 1
ATOM 819 N N . TYR A 1 111 ? 4.522 4.444 -13.152 1.00 96.62 111 TYR A N 1
ATOM 820 C CA . TYR A 1 111 ? 3.535 3.637 -13.865 1.00 96.62 111 TYR A CA 1
ATOM 821 C C . TYR A 1 111 ? 2.447 3.089 -12.930 1.00 96.62 111 TYR A C 1
ATOM 823 O O . TYR A 1 111 ? 1.264 3.174 -13.242 1.00 96.62 111 TYR A O 1
ATOM 831 N N . CYS A 1 112 ? 2.813 2.537 -11.767 1.00 95.56 112 CYS A N 1
ATOM 832 C CA . CYS A 1 112 ? 1.834 2.012 -10.815 1.00 95.56 112 CYS A CA 1
ATOM 833 C C . CYS A 1 112 ? 0.876 3.092 -10.302 1.00 95.56 112 CYS A C 1
ATOM 835 O O . CYS A 1 112 ? -0.314 2.818 -10.151 1.00 95.56 112 CYS A O 1
ATOM 837 N N . ILE A 1 113 ? 1.376 4.301 -10.036 1.00 93.75 113 ILE A N 1
ATOM 838 C CA . ILE A 1 113 ? 0.540 5.417 -9.580 1.00 93.75 113 ILE A CA 1
ATOM 839 C C . ILE A 1 113 ? -0.399 5.890 -10.695 1.00 93.75 113 ILE A C 1
ATOM 841 O O . ILE A 1 113 ? -1.589 6.046 -10.437 1.00 93.75 113 ILE A O 1
ATOM 845 N N . GLU A 1 114 ? 0.088 6.030 -11.929 1.00 96.06 114 GLU A N 1
ATOM 846 C CA . GLU A 1 114 ? -0.748 6.368 -13.092 1.00 96.06 114 GLU A CA 1
ATOM 847 C C . GLU A 1 114 ? -1.807 5.288 -13.362 1.00 96.06 114 GLU A C 1
ATOM 849 O O . GLU A 1 114 ? -2.965 5.583 -13.664 1.00 96.06 114 GLU A O 1
ATOM 854 N N . TYR A 1 115 ? -1.437 4.014 -13.223 1.00 97.25 115 TYR A N 1
ATOM 855 C CA . TYR A 1 115 ? -2.369 2.905 -13.378 1.00 97.25 115 TYR A CA 1
ATOM 856 C C . TYR A 1 115 ? -3.447 2.932 -12.289 1.00 97.25 115 TYR A C 1
ATOM 858 O O . TYR A 1 115 ? -4.626 2.777 -12.603 1.00 97.25 115 TYR A O 1
ATOM 866 N N . LEU A 1 116 ? -3.074 3.178 -11.028 1.00 94.94 116 LEU A N 1
ATOM 867 C CA . LEU A 1 116 ? -4.033 3.343 -9.935 1.00 94.94 116 LEU A CA 1
ATOM 868 C C . LEU A 1 116 ? -4.964 4.538 -10.174 1.00 94.94 116 LEU A C 1
ATOM 870 O O . LEU A 1 116 ? -6.165 4.406 -9.956 1.00 94.94 116 LEU A O 1
ATOM 874 N N . GLU A 1 117 ? -4.442 5.677 -10.633 1.00 95.00 117 GLU A N 1
ATOM 875 C CA . GLU A 1 117 ? -5.233 6.876 -10.936 1.00 95.00 117 GLU A CA 1
ATOM 876 C C . GLU A 1 117 ? -6.312 6.588 -11.992 1.00 95.00 117 GLU A C 1
ATOM 878 O O . GLU A 1 117 ? -7.487 6.904 -11.794 1.00 95.00 117 GLU A O 1
ATOM 883 N N . ASN A 1 118 ? -5.943 5.886 -13.067 1.00 97.44 118 ASN A N 1
ATOM 884 C CA . ASN A 1 118 ? -6.877 5.474 -14.119 1.00 97.44 118 ASN A CA 1
ATOM 885 C C . ASN A 1 118 ? -7.888 4.401 -13.667 1.00 97.44 118 ASN A C 1
ATOM 887 O O . ASN A 1 118 ? -8.895 4.182 -14.340 1.00 97.44 118 ASN A O 1
ATOM 891 N N . HIS A 1 119 ? -7.649 3.747 -12.527 1.00 97.06 119 HIS A N 1
ATOM 892 C CA . HIS A 1 119 ? -8.497 2.691 -11.969 1.00 97.06 119 HIS A CA 1
ATOM 893 C C . HIS A 1 119 ? -8.949 3.009 -10.535 1.00 97.06 119 HIS A C 1
ATOM 895 O O . HIS A 1 119 ? -9.188 2.097 -9.743 1.00 97.06 119 HIS A O 1
ATOM 901 N N . LEU A 1 120 ? -9.119 4.291 -10.182 1.00 94.25 120 LEU A N 1
ATOM 902 C CA . LEU A 1 120 ? -9.529 4.704 -8.830 1.00 94.25 120 LEU A CA 1
ATOM 903 C C . LEU A 1 120 ? -10.840 4.056 -8.364 1.00 94.25 120 LEU A C 1
ATOM 905 O O . LEU A 1 120 ? -11.020 3.811 -7.169 1.00 94.25 120 LEU A O 1
ATOM 909 N N . GLU A 1 121 ? -11.737 3.717 -9.292 1.00 95.25 121 GLU A N 1
ATOM 910 C CA . GLU A 1 121 ? -12.975 2.988 -8.989 1.00 95.25 121 GLU A CA 1
ATOM 911 C C . GLU A 1 121 ? -12.729 1.611 -8.359 1.00 95.25 121 GLU A C 1
ATOM 913 O O . GLU A 1 121 ? -13.523 1.166 -7.524 1.00 95.25 121 GLU A O 1
ATOM 918 N N . TRP A 1 122 ? -11.610 0.952 -8.679 1.00 96.00 122 TRP A N 1
ATOM 919 C CA . TRP A 1 122 ? -11.203 -0.275 -7.996 1.00 96.00 122 TRP A CA 1
ATOM 920 C C . TRP A 1 122 ? -11.004 -0.004 -6.504 1.00 96.00 122 TRP A C 1
ATOM 922 O O . TRP A 1 122 ? -11.630 -0.661 -5.671 1.00 96.00 122 TRP A O 1
ATOM 932 N N . LEU A 1 123 ? -10.225 1.027 -6.156 1.00 91.44 123 LEU A N 1
ATOM 933 C CA . LEU A 1 123 ? -9.964 1.387 -4.763 1.00 91.44 123 LEU A CA 1
ATOM 934 C C . LEU A 1 123 ? -11.256 1.816 -4.054 1.00 91.44 123 LEU A C 1
ATOM 936 O O . LEU A 1 123 ? -11.517 1.380 -2.933 1.00 91.44 123 LEU A O 1
ATOM 940 N N . HIS A 1 124 ? -12.105 2.613 -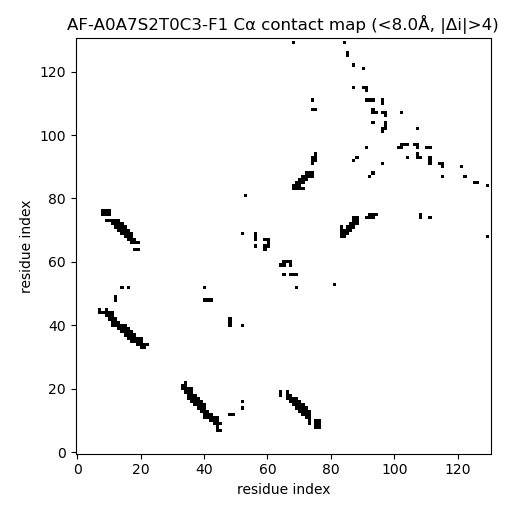4.706 1.00 90.88 124 HIS A N 1
ATOM 941 C CA . HIS A 1 124 ? -13.413 2.981 -4.158 1.00 90.88 124 HIS A CA 1
ATOM 942 C C . HIS A 1 124 ? -14.291 1.761 -3.872 1.00 90.88 124 HIS A C 1
ATOM 944 O O . HIS A 1 124 ? -14.943 1.714 -2.825 1.00 90.88 124 HIS A O 1
ATOM 950 N N . THR A 1 125 ? -14.301 0.779 -4.771 1.00 94.00 125 THR A N 1
ATOM 951 C CA . THR A 1 125 ? -15.062 -0.463 -4.607 1.00 94.00 125 THR A CA 1
ATOM 952 C C . THR A 1 125 ? -14.544 -1.264 -3.418 1.00 94.00 125 THR A C 1
ATOM 954 O O . THR A 1 125 ? -15.340 -1.631 -2.552 1.00 94.00 125 THR A O 1
ATOM 957 N N . GLN A 1 126 ? -13.223 -1.446 -3.312 1.00 91.50 126 GLN A N 1
ATOM 958 C CA . GLN A 1 126 ? -12.601 -2.121 -2.171 1.00 91.50 126 GLN A CA 1
ATOM 959 C C . GLN A 1 126 ? -12.964 -1.422 -0.851 1.00 91.50 126 GLN A C 1
ATOM 961 O O . GLN A 1 126 ? -13.492 -2.049 0.065 1.00 91.50 126 GLN A O 1
ATOM 966 N N . LEU A 1 127 ? -12.801 -0.095 -0.776 1.00 87.75 127 LEU A N 1
ATOM 967 C CA . LEU A 1 127 ? -13.094 0.691 0.429 1.00 87.75 127 LEU A CA 1
ATOM 968 C C . LEU A 1 127 ? -14.578 0.687 0.829 1.00 87.75 127 LEU A C 1
ATOM 970 O O . LEU A 1 127 ? -14.887 0.804 2.017 1.00 87.75 127 LEU A O 1
ATOM 974 N N . ARG A 1 128 ? -15.500 0.583 -0.137 1.00 87.25 128 ARG A N 1
ATOM 975 C CA . ARG A 1 128 ? -16.945 0.441 0.122 1.00 87.25 128 ARG A CA 1
ATOM 976 C C . ARG A 1 128 ? -17.326 -0.968 0.574 1.00 87.25 128 ARG A C 1
ATOM 978 O O . ARG A 1 128 ? -18.331 -1.098 1.267 1.00 87.25 128 ARG A O 1
ATOM 985 N N . GLY A 1 129 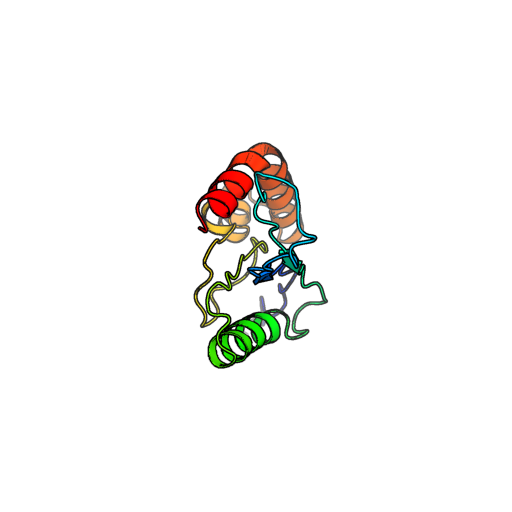? -16.569 -1.984 0.156 1.00 86.62 129 GLY A N 1
ATOM 986 C CA . GLY A 1 129 ? -16.752 -3.379 0.563 1.00 86.62 129 GLY A CA 1
ATOM 987 C C . GLY A 1 129 ? -16.320 -3.643 2.006 1.00 86.62 129 GLY A C 1
ATOM 988 O O . GLY A 1 129 ? -16.887 -4.508 2.671 1.00 86.62 129 GLY A O 1
ATOM 989 N N . LEU A 1 130 ? -15.381 -2.850 2.527 1.00 82.69 130 LEU A N 1
ATOM 990 C CA . LEU A 1 130 ? -15.132 -2.757 3.966 1.00 82.69 130 LEU A CA 1
ATOM 991 C C . LEU A 1 130 ? -16.393 -2.158 4.603 1.00 82.69 130 LEU A C 1
ATOM 993 O O . LEU A 1 130 ? -16.783 -1.080 4.172 1.00 82.69 130 LEU A O 1
ATOM 997 N N . GLY A 1 131 ? -17.019 -2.822 5.586 1.00 68.88 131 GLY A N 1
ATOM 998 C CA . GLY A 1 131 ? -18.444 -2.643 5.976 1.00 68.88 131 GLY A CA 1
ATOM 999 C C . GLY A 1 131 ? -18.974 -1.242 6.293 1.00 68.88 131 GLY A C 1
ATOM 1000 O O . GLY A 1 131 ? -19.347 -0.995 7.456 1.00 68.88 131 GLY A O 1
#

Solvent-accessible surface area (backbone atoms only — not comparable to full-atom values): 7984 Å² total; per-residue (Å²): 128,89,74,92,77,87,88,76,64,41,69,42,52,39,37,37,44,35,44,87,56,81,73,82,79,72,90,85,72,90,78,83,78,85,56,79,45,70,42,76,41,75,56,63,53,86,70,47,64,68,59,48,54,52,50,51,49,54,52,39,36,74,72,74,48,65,70,52,46,41,31,43,58,31,37,64,58,72,96,62,103,66,88,60,77,40,53,42,50,82,80,40,36,23,65,61,41,20,70,75,70,70,35,54,77,69,55,14,48,52,50,42,51,55,52,45,64,80,40,46,66,57,57,52,50,54,60,62,68,54,128

InterPro domains:
  IPR004130 GPN-loop GTPase [PF03029] (41-127)
  IPR004130 GPN-loop GTPase [PTHR21231] (36-128)
  IPR027417 P-loop containing nucleoside triphosphate hydrolase [G3DSA:3.40.50.300] (24-130)
  IPR027417 P-loop containing nucleoside triphosphate hydrolase [SSF52540] (40-128)

Secondary structure (DSSP, 8-state):
------------------EEE-----TT-S--PPEEE------STTSSHHHHHHHHHHHHHHTT------EE--TT----SS--SEEGGGT--HHHHHHHHT--HHHHHHHHHHHHHHTHHHHHHHHHH--

Foldseek 3Di:
DDDPPDDFPPAFFQWWWWFFDPDDDPPDDPDDDTDTGTGTQGDGTPPCSVVVSVVCCVVCVVVVGNLTFTEGPQLADDDDDDDHLYYLVVVPHLVVQCVVVVDDSVRSRVVSVVSCVVVVVVVVVSVVVSD

pLDDT: mean 75.51, std 20.44, range [31.27, 97.44]

Radius of gyration: 17.8 Å; Cα contacts (8 Å, |Δi|>4): 166; chains: 1; bounding box: 65×27×43 Å

Nearest PDB structures (foldseek):
  5hci-assembly5_E  TM=8.334E-01  e=4.042E-04  Saccharomyces cerevisiae
  7zhf-assembly1_A  TM=8.209E-01  e=3.549E-04  Sulfolobus acidocaldarius

Sequence (131 aa):
GPDRGLGGHDAVRCGAVRWHGTGREAKGKKGKGMVRFGQVVVGAAGAGKTTYCNGVKHLLSLEGRPNLFVVNLDPASENYAYECDVDVRDLVCARTVQEEYKLGPNGSLVYCIEYLENHLEWLHTQLRGLG

Mean predicted aligned error: 10.22 Å